Protein AF-A0A7X7ASR8-F1 (afdb_monomer)

Foldseek 3Di:
DDPVVVVVVVVVVVVVVVVVVVVVVVVVVVLVVLQDQPLCPCVVVVLQCCVVPVVQFDADPQQKGKHWPVSVCVSPGPDDDDFRAHSRRHGATWIWIWHDDPDRDIDIGRVTSRPDDPD

Mean predicted aligned error: 10.19 Å

Structure (mmCIF, N/CA/C/O backbone):
data_AF-A0A7X7ASR8-F1
#
_entry.id   AF-A0A7X7ASR8-F1
#
loop_
_atom_site.group_PDB
_atom_site.id
_atom_site.type_symbol
_atom_site.label_atom_id
_atom_site.label_alt_id
_atom_site.label_comp_id
_atom_site.label_asym_id
_atom_site.label_entity_id
_atom_site.label_seq_id
_atom_site.pdbx_PDB_ins_code
_atom_site.Cartn_x
_atom_site.Cartn_y
_atom_site.Cartn_z
_atom_site.occupancy
_atom_site.B_iso_or_equiv
_atom_site.auth_seq_id
_atom_site.auth_comp_id
_atom_site.auth_asym_id
_atom_site.auth_atom_id
_atom_site.pdbx_PDB_model_num
ATOM 1 N N . MET A 1 1 ? 23.926 2.662 -57.418 1.00 60.03 1 MET A N 1
ATOM 2 C CA . MET A 1 1 ? 23.561 2.876 -55.996 1.00 60.03 1 MET A CA 1
ATOM 3 C C . MET A 1 1 ? 24.800 2.627 -55.130 1.00 60.03 1 MET A C 1
ATOM 5 O O . MET A 1 1 ? 25.453 1.612 -55.324 1.00 60.03 1 MET A O 1
ATOM 9 N N . ASN A 1 2 ? 25.214 3.571 -54.275 1.00 77.06 2 ASN A N 1
ATOM 10 C CA . ASN A 1 2 ? 26.549 3.560 -53.647 1.00 77.06 2 ASN A CA 1
ATOM 11 C C . ASN A 1 2 ? 26.633 2.563 -52.472 1.00 77.06 2 ASN A C 1
ATOM 13 O O . ASN A 1 2 ? 25.910 2.734 -51.494 1.00 77.06 2 ASN A O 1
ATOM 17 N N . LYS A 1 3 ? 27.548 1.578 -52.516 1.00 74.38 3 LYS A N 1
ATOM 18 C CA . LYS A 1 3 ? 27.743 0.560 -51.451 1.00 74.38 3 LYS A CA 1
ATOM 19 C C . LYS A 1 3 ? 27.916 1.173 -50.050 1.00 74.38 3 LYS A C 1
ATOM 21 O O . LYS A 1 3 ? 27.392 0.645 -49.077 1.00 74.38 3 LYS A O 1
ATOM 26 N N . LYS A 1 4 ? 28.565 2.342 -49.964 1.00 78.38 4 LYS A N 1
ATOM 27 C CA . LYS A 1 4 ? 28.719 3.115 -48.718 1.00 78.38 4 LYS A CA 1
ATOM 28 C C . LYS A 1 4 ? 27.382 3.584 -48.128 1.00 78.38 4 LYS A C 1
ATOM 30 O O . LYS A 1 4 ? 27.225 3.568 -46.918 1.00 78.38 4 LYS A O 1
ATOM 35 N N . ARG A 1 5 ? 26.408 3.962 -48.969 1.00 81.81 5 ARG A N 1
ATOM 36 C CA . ARG A 1 5 ? 25.063 4.371 -48.521 1.00 81.81 5 ARG A CA 1
ATOM 37 C C . ARG A 1 5 ? 24.264 3.183 -47.988 1.00 81.81 5 ARG A C 1
ATOM 39 O O . ARG A 1 5 ? 23.587 3.327 -46.983 1.00 81.81 5 ARG A O 1
ATOM 46 N N . TYR A 1 6 ? 24.393 2.014 -48.619 1.00 85.25 6 TYR A N 1
ATOM 47 C CA . TYR A 1 6 ? 23.757 0.784 -48.137 1.00 85.25 6 TYR A CA 1
ATOM 48 C C . TYR A 1 6 ? 24.297 0.367 -46.764 1.00 85.25 6 TYR A C 1
ATOM 50 O O . TYR A 1 6 ? 23.526 0.071 -45.859 1.00 85.25 6 TYR A O 1
ATOM 58 N N . PHE A 1 7 ? 25.619 0.421 -46.586 1.00 88.69 7 PHE A N 1
ATOM 59 C CA . PHE A 1 7 ? 26.258 0.117 -45.306 1.00 88.69 7 PHE A CA 1
ATOM 60 C C . PHE A 1 7 ? 25.806 1.067 -44.184 1.00 88.69 7 PHE A C 1
ATOM 62 O O . PHE A 1 7 ? 25.548 0.633 -43.068 1.00 88.69 7 PHE A O 1
ATOM 69 N N . LEU A 1 8 ? 25.636 2.355 -44.498 1.00 88.94 8 LEU A N 1
ATOM 70 C CA . LEU A 1 8 ? 25.155 3.362 -43.548 1.00 88.94 8 LEU A CA 1
ATOM 71 C C . LEU A 1 8 ? 23.694 3.114 -43.136 1.00 88.94 8 LEU A C 1
ATOM 73 O O . LEU A 1 8 ? 23.372 3.176 -41.954 1.00 88.94 8 LEU A O 1
ATOM 77 N N . ILE A 1 9 ? 22.831 2.762 -44.094 1.00 90.50 9 ILE A N 1
ATOM 78 C CA . ILE A 1 9 ? 21.436 2.379 -43.821 1.00 90.50 9 ILE A CA 1
ATOM 79 C C . ILE A 1 9 ? 21.384 1.127 -42.936 1.00 90.50 9 ILE A C 1
ATOM 81 O O . ILE A 1 9 ? 20.623 1.097 -41.974 1.00 90.50 9 ILE A O 1
ATOM 85 N N . LEU A 1 10 ? 22.224 0.124 -43.212 1.00 92.19 10 LEU A N 1
ATOM 86 C CA . LEU A 1 10 ? 22.296 -1.102 -42.415 1.00 92.19 10 LEU A CA 1
ATOM 87 C C . LEU A 1 10 ? 22.645 -0.805 -40.947 1.00 92.19 10 LEU A C 1
ATOM 89 O O . LEU A 1 10 ? 21.988 -1.318 -40.046 1.00 92.19 10 LEU A O 1
ATOM 93 N N . ILE A 1 11 ? 23.639 0.056 -40.705 1.00 93.88 11 ILE A N 1
ATOM 94 C CA . ILE A 1 11 ? 24.032 0.459 -39.346 1.00 93.88 11 ILE A CA 1
ATOM 95 C C . ILE A 1 11 ? 22.871 1.147 -38.624 1.00 93.88 11 ILE A C 1
ATOM 97 O O . ILE A 1 11 ? 22.602 0.830 -37.469 1.00 93.88 11 ILE A O 1
ATOM 101 N N . ILE A 1 12 ? 22.157 2.050 -39.299 1.00 95.00 12 ILE A N 1
ATOM 102 C CA . ILE A 1 12 ? 21.011 2.753 -38.707 1.00 95.00 12 ILE A CA 1
ATOM 103 C C . ILE A 1 12 ? 19.915 1.760 -38.300 1.00 95.00 12 ILE A C 1
ATOM 105 O O . ILE A 1 12 ? 19.405 1.842 -37.186 1.00 95.00 12 ILE A O 1
ATOM 109 N N . VAL A 1 13 ? 19.594 0.786 -39.157 1.00 95.25 13 VAL A N 1
ATOM 110 C CA . VAL A 1 13 ? 18.597 -0.252 -38.844 1.00 95.25 13 VAL A CA 1
ATOM 111 C C . VAL A 1 13 ? 19.026 -1.082 -37.633 1.00 95.25 13 VAL A C 1
ATOM 113 O O . VAL A 1 13 ? 18.211 -1.341 -36.748 1.00 95.25 13 VAL A O 1
ATOM 116 N N . ILE A 1 14 ? 20.308 -1.448 -37.541 1.00 96.00 14 ILE A N 1
ATOM 117 C CA . ILE A 1 14 ? 20.843 -2.192 -36.393 1.00 96.00 14 ILE A CA 1
ATOM 118 C C . ILE A 1 14 ? 20.713 -1.366 -35.108 1.00 96.00 14 ILE A C 1
ATOM 120 O O . ILE A 1 14 ? 20.233 -1.882 -34.102 1.00 96.00 14 ILE A O 1
ATOM 124 N N . LEU A 1 15 ? 21.077 -0.082 -35.139 1.00 96.25 15 LEU A N 1
ATOM 125 C CA . LEU A 1 15 ? 20.989 0.800 -33.972 1.00 96.25 15 LEU A CA 1
ATOM 126 C C . LEU A 1 15 ? 19.546 0.991 -33.492 1.00 96.25 15 LEU A C 1
ATOM 128 O O . LEU A 1 15 ? 19.294 0.905 -32.292 1.00 96.25 15 LEU A O 1
ATOM 132 N N . ILE A 1 16 ? 18.594 1.183 -34.412 1.00 96.19 16 ILE A N 1
ATOM 133 C CA . ILE A 1 16 ? 17.162 1.264 -34.082 1.00 96.19 16 ILE A CA 1
ATOM 134 C C . ILE A 1 16 ? 16.692 -0.043 -33.433 1.00 96.19 16 ILE A C 1
ATOM 136 O O . ILE A 1 16 ? 15.991 -0.016 -32.423 1.00 96.19 16 ILE A O 1
ATOM 140 N N . THR A 1 17 ? 17.118 -1.18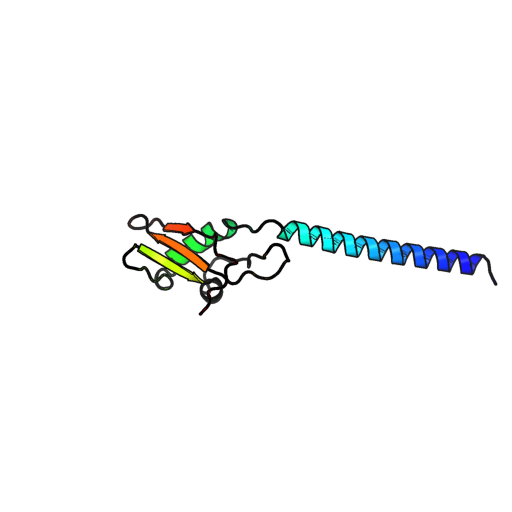6 -33.974 1.00 95.81 17 THR A N 1
ATOM 141 C CA . THR A 1 17 ? 16.762 -2.505 -33.430 1.00 95.81 17 THR A CA 1
ATOM 142 C C . THR A 1 17 ? 17.301 -2.689 -32.010 1.00 95.81 17 THR A C 1
ATOM 144 O O . THR A 1 17 ? 16.567 -3.121 -31.126 1.00 95.81 17 THR A O 1
ATOM 147 N N . ILE A 1 18 ? 18.562 -2.317 -31.763 1.00 96.38 18 ILE A N 1
ATOM 148 C CA . ILE A 1 18 ? 19.176 -2.387 -30.429 1.00 96.38 18 ILE A CA 1
ATOM 149 C C . ILE A 1 18 ? 18.436 -1.473 -29.447 1.00 96.38 18 ILE A C 1
ATOM 151 O O . ILE A 1 18 ? 18.093 -1.914 -28.354 1.00 96.38 18 ILE A O 1
ATOM 155 N N . ALA A 1 19 ? 18.140 -0.230 -29.837 1.00 95.25 19 ALA A N 1
ATOM 156 C CA . ALA A 1 19 ? 17.398 0.707 -28.994 1.00 95.25 19 ALA A CA 1
ATOM 157 C C . ALA A 1 19 ? 15.999 0.176 -28.633 1.00 95.25 19 ALA A C 1
ATOM 159 O O . ALA A 1 19 ? 15.573 0.278 -27.483 1.00 95.25 19 ALA A O 1
ATOM 160 N N . TYR A 1 20 ? 15.307 -0.449 -29.591 1.00 96.00 20 TYR A N 1
ATOM 161 C CA . TYR A 1 20 ? 14.014 -1.088 -29.356 1.00 96.00 20 TYR A CA 1
ATOM 162 C C . TYR A 1 20 ? 14.112 -2.262 -28.368 1.00 96.00 20 TYR A C 1
ATOM 164 O O . TYR A 1 20 ? 13.309 -2.351 -27.440 1.00 96.00 20 TYR A O 1
ATOM 172 N N . LEU A 1 21 ? 15.125 -3.125 -28.512 1.00 95.62 21 LEU A N 1
ATOM 173 C CA . LEU A 1 21 ? 15.360 -4.241 -27.589 1.00 95.62 21 LEU A CA 1
ATOM 174 C C . LEU A 1 21 ? 15.704 -3.765 -26.171 1.00 95.62 21 LEU A C 1
ATOM 176 O O . LEU A 1 21 ? 15.215 -4.350 -25.207 1.00 95.62 21 LEU A O 1
ATOM 180 N N . ILE A 1 22 ? 16.493 -2.693 -26.035 1.00 94.94 22 ILE A N 1
ATOM 181 C CA . ILE A 1 22 ? 16.791 -2.073 -24.734 1.00 94.94 22 ILE A CA 1
ATOM 182 C C . ILE A 1 22 ? 15.500 -1.578 -24.077 1.00 94.94 22 ILE A C 1
ATOM 184 O O . ILE A 1 22 ? 15.276 -1.861 -2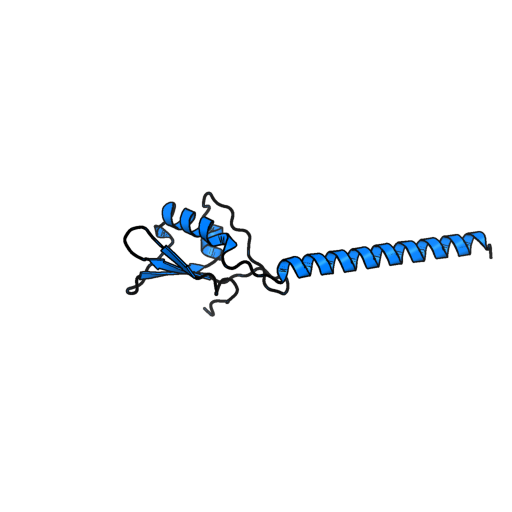2.904 1.00 94.94 22 ILE A O 1
ATOM 188 N N . ASN A 1 23 ? 14.625 -0.903 -24.827 1.00 91.44 23 ASN A N 1
ATOM 189 C CA . ASN A 1 23 ? 13.349 -0.420 -24.299 1.00 91.44 23 ASN A CA 1
ATOM 190 C C . ASN A 1 23 ? 12.453 -1.579 -23.817 1.00 91.44 23 ASN A C 1
ATOM 192 O O . ASN A 1 23 ? 11.965 -1.565 -22.688 1.00 91.44 23 ASN A O 1
ATOM 196 N N . LEU A 1 24 ? 12.305 -2.637 -24.625 1.00 89.62 24 LEU A N 1
ATOM 197 C CA . LEU A 1 24 ? 11.558 -3.835 -24.221 1.00 89.62 24 LEU A CA 1
ATOM 198 C C . LEU A 1 24 ? 12.134 -4.484 -22.956 1.00 89.62 24 LEU A C 1
ATOM 200 O O . LEU A 1 24 ? 11.377 -4.915 -22.084 1.00 89.62 24 LEU A O 1
ATOM 204 N N . TYR A 1 25 ? 13.462 -4.538 -22.841 1.00 90.75 25 TYR A N 1
ATOM 205 C CA . TYR A 1 25 ? 14.128 -5.065 -21.658 1.00 90.75 25 TYR A CA 1
ATOM 206 C C . TYR A 1 25 ? 13.857 -4.205 -20.418 1.00 90.75 25 TYR A C 1
ATOM 208 O O . TYR A 1 25 ? 13.484 -4.750 -19.382 1.00 90.75 25 TYR A O 1
ATOM 216 N N . SER A 1 26 ? 13.964 -2.877 -20.524 1.00 86.00 26 SER A N 1
ATOM 217 C CA . SER A 1 26 ? 13.637 -1.949 -19.435 1.00 86.00 26 SER A CA 1
ATOM 218 C C . SER A 1 26 ? 12.192 -2.107 -18.960 1.00 86.00 26 SER A C 1
ATOM 220 O O . SER A 1 26 ? 11.962 -2.215 -17.758 1.00 86.00 26 SER A O 1
ATOM 222 N N . ILE A 1 27 ? 11.230 -2.217 -19.884 1.00 80.50 27 ILE A N 1
ATOM 223 C CA . ILE A 1 27 ? 9.820 -2.475 -19.551 1.00 80.50 27 ILE A CA 1
ATOM 224 C C . ILE A 1 27 ? 9.672 -3.816 -18.821 1.00 80.50 27 ILE A C 1
ATOM 226 O O . ILE A 1 27 ? 8.971 -3.902 -17.816 1.00 80.50 27 ILE A O 1
ATOM 230 N N . SER A 1 28 ? 10.339 -4.871 -19.296 1.00 81.44 28 SER A N 1
ATOM 231 C CA . SER A 1 28 ? 10.301 -6.179 -18.634 1.00 81.44 28 SER A CA 1
ATOM 232 C C . SER A 1 28 ? 10.896 -6.141 -17.226 1.00 81.44 28 SER A C 1
ATOM 234 O O . SER A 1 28 ? 10.401 -6.845 -16.348 1.00 81.44 28 SER A O 1
ATOM 236 N N . LEU A 1 29 ? 11.963 -5.373 -17.015 1.00 78.75 29 LEU A N 1
ATOM 237 C CA . LEU A 1 29 ? 12.632 -5.264 -15.722 1.00 78.75 29 LEU A CA 1
ATOM 238 C C . LEU A 1 29 ? 11.773 -4.485 -14.726 1.00 78.75 29 LEU A C 1
ATOM 240 O O . LEU A 1 29 ? 11.646 -4.894 -13.577 1.00 78.75 29 LEU A O 1
ATOM 244 N N . HIS A 1 30 ? 11.119 -3.426 -15.205 1.00 66.56 30 HIS A N 1
ATOM 245 C CA . HIS A 1 30 ? 10.138 -2.668 -14.440 1.00 66.56 30 HIS A CA 1
ATOM 246 C C . HIS A 1 30 ? 8.965 -3.560 -14.012 1.00 66.56 30 HIS A C 1
ATOM 248 O O . HIS A 1 30 ? 8.639 -3.612 -12.835 1.00 66.56 30 HIS A O 1
ATOM 254 N N . LYS A 1 31 ? 8.427 -4.389 -14.920 1.00 65.12 31 LYS A N 1
ATOM 255 C CA . LYS A 1 31 ? 7.377 -5.373 -14.593 1.00 65.12 31 LYS A CA 1
ATOM 256 C C . LYS A 1 31 ? 7.778 -6.369 -13.505 1.00 65.12 31 LYS A C 1
ATOM 258 O O . LYS A 1 31 ? 6.974 -6.652 -12.629 1.00 65.12 31 LYS A O 1
ATOM 263 N N . LYS A 1 32 ? 9.022 -6.856 -13.510 1.00 65.00 32 LYS A N 1
ATOM 264 C CA . LYS A 1 32 ? 9.524 -7.752 -12.451 1.00 65.00 32 LYS A CA 1
ATOM 265 C C . LYS A 1 32 ? 9.616 -7.084 -11.080 1.00 65.00 32 LYS A C 1
ATOM 267 O O . LYS A 1 32 ? 9.564 -7.780 -10.073 1.00 65.00 32 LYS A O 1
ATOM 272 N N . MET A 1 33 ? 9.774 -5.763 -11.034 1.00 58.78 33 MET A N 1
ATOM 273 C CA . MET A 1 33 ? 9.753 -5.009 -9.780 1.00 58.78 33 MET A CA 1
ATOM 274 C C . MET A 1 33 ? 8.349 -5.012 -9.157 1.00 58.78 33 MET A C 1
ATOM 276 O O . MET A 1 33 ? 8.235 -5.122 -7.943 1.00 58.78 33 MET A O 1
ATOM 280 N N . TYR A 1 34 ? 7.302 -5.003 -9.989 1.00 55.16 34 TYR A N 1
ATOM 281 C CA . TYR A 1 34 ? 5.896 -5.066 -9.572 1.00 55.16 34 TYR A CA 1
ATOM 282 C C . TYR A 1 34 ? 5.373 -6.487 -9.297 1.00 55.16 34 TYR A C 1
ATOM 284 O O . TYR A 1 34 ? 4.305 -6.655 -8.723 1.00 55.16 34 TYR A O 1
ATOM 292 N N . GLU A 1 35 ? 6.113 -7.541 -9.661 1.00 51.88 35 GLU A N 1
ATOM 293 C CA . GLU A 1 35 ? 5.688 -8.932 -9.410 1.00 51.88 35 GLU A CA 1
ATOM 294 C C . GLU A 1 35 ? 5.661 -9.310 -7.916 1.00 51.88 35 GLU A C 1
ATOM 296 O O . GLU A 1 35 ? 5.139 -10.370 -7.565 1.00 51.88 35 GLU A O 1
ATOM 301 N N . LYS A 1 36 ? 6.195 -8.465 -7.026 1.00 57.50 36 LYS A N 1
ATOM 302 C CA . LYS A 1 36 ? 6.071 -8.640 -5.577 1.00 57.50 36 LYS A CA 1
ATOM 303 C C . LYS A 1 36 ? 5.301 -7.475 -4.973 1.00 57.50 36 LYS A C 1
ATOM 305 O O . LYS A 1 36 ? 5.880 -6.437 -4.675 1.00 57.50 36 LYS A O 1
ATOM 310 N N . VAL A 1 37 ? 4.011 -7.706 -4.751 1.00 60.97 37 VAL A N 1
ATOM 311 C CA . VAL A 1 37 ? 3.179 -6.881 -3.874 1.00 60.97 37 VAL A CA 1
ATOM 312 C C . VAL A 1 37 ? 3.831 -6.889 -2.489 1.00 60.97 37 VAL A C 1
ATOM 314 O O . VAL A 1 37 ? 4.008 -7.958 -1.896 1.00 60.97 37 VAL A O 1
ATOM 317 N N . CYS A 1 38 ? 4.272 -5.727 -2.007 1.00 69.00 38 CYS A N 1
ATOM 318 C CA . CYS A 1 38 ? 4.873 -5.625 -0.684 1.00 69.00 38 CYS A CA 1
ATOM 319 C C . CYS A 1 38 ? 3.795 -5.337 0.355 1.00 69.00 38 CYS A C 1
ATOM 321 O O . CYS A 1 38 ? 3.561 -4.192 0.717 1.00 69.00 38 CYS A O 1
ATOM 323 N N . TYR A 1 39 ? 3.157 -6.401 0.829 1.00 67.94 39 TYR A N 1
ATOM 324 C CA . TYR A 1 39 ? 2.064 -6.304 1.790 1.00 67.94 39 TYR A CA 1
ATOM 325 C C . TYR A 1 39 ? 2.478 -5.606 3.098 1.00 67.94 39 TYR A C 1
ATOM 327 O O . TYR A 1 39 ? 1.736 -4.784 3.613 1.00 67.94 39 TYR A O 1
ATOM 335 N N . ASP A 1 40 ? 3.690 -5.845 3.601 1.00 74.25 40 ASP A N 1
ATOM 336 C CA . ASP A 1 40 ? 4.108 -5.312 4.908 1.00 74.25 40 ASP A CA 1
ATOM 337 C C . ASP A 1 40 ? 4.921 -4.009 4.840 1.00 74.25 40 ASP A C 1
ATOM 339 O O . ASP A 1 40 ? 5.336 -3.498 5.878 1.00 74.25 40 ASP A O 1
ATOM 343 N N . CYS A 1 41 ? 5.188 -3.467 3.644 1.00 77.06 41 CYS A N 1
ATOM 344 C CA . CYS A 1 41 ? 6.063 -2.295 3.491 1.00 77.06 41 CYS A CA 1
ATOM 345 C C . CYS A 1 41 ? 5.511 -1.039 4.176 1.00 77.06 41 CYS A C 1
ATOM 347 O O . CYS A 1 41 ? 6.287 -0.204 4.637 1.00 77.06 41 CYS A O 1
ATOM 349 N N . ASP A 1 42 ? 4.187 -0.929 4.257 1.00 81.75 42 ASP A N 1
ATOM 350 C CA . ASP A 1 42 ? 3.513 0.261 4.764 1.00 81.75 42 ASP A CA 1
ATOM 351 C C . ASP A 1 42 ? 3.109 0.139 6.241 1.00 81.75 42 ASP A C 1
ATOM 353 O O . ASP A 1 42 ? 2.626 1.112 6.822 1.00 81.75 42 ASP A O 1
ATOM 357 N N . ASN A 1 43 ? 3.335 -1.017 6.881 1.00 85.25 43 ASN A N 1
ATOM 358 C CA . ASN A 1 43 ? 2.875 -1.275 8.250 1.00 85.25 43 ASN A CA 1
ATOM 359 C C . ASN A 1 43 ? 3.435 -0.250 9.252 1.00 85.25 43 ASN A C 1
ATOM 361 O O . ASN A 1 43 ? 2.684 0.292 10.060 1.00 85.25 43 ASN A O 1
ATOM 365 N N . ASP A 1 44 ? 4.722 0.096 9.144 1.00 86.75 44 ASP A N 1
ATOM 366 C CA . ASP A 1 44 ? 5.352 1.119 9.991 1.00 86.75 44 ASP A CA 1
ATOM 367 C C . ASP A 1 44 ? 4.677 2.493 9.823 1.00 86.75 44 ASP A C 1
ATOM 369 O O . ASP A 1 44 ? 4.474 3.231 10.789 1.00 86.75 44 ASP A O 1
ATOM 373 N N . CYS A 1 45 ? 4.302 2.847 8.590 1.00 87.25 45 CYS A N 1
ATOM 374 C CA . CYS A 1 45 ? 3.622 4.106 8.299 1.00 87.25 45 CYS A CA 1
ATOM 375 C C . CYS A 1 45 ? 2.189 4.080 8.850 1.00 87.25 45 CYS A C 1
ATOM 377 O O . CYS A 1 45 ? 1.769 5.043 9.485 1.00 87.25 45 CYS A O 1
ATOM 379 N N . ILE A 1 46 ? 1.469 2.960 8.735 1.00 88.38 46 ILE A N 1
ATOM 380 C CA . ILE A 1 46 ? 0.144 2.779 9.351 1.00 88.38 46 ILE A CA 1
ATOM 381 C C . ILE A 1 46 ? 0.211 2.929 10.871 1.00 88.38 46 ILE A C 1
ATOM 383 O O . ILE A 1 46 ? -0.642 3.606 11.444 1.00 88.38 46 ILE A O 1
ATOM 387 N N . GLU A 1 47 ? 1.222 2.362 11.534 1.00 89.31 47 GLU A N 1
ATOM 388 C CA . GLU A 1 47 ? 1.418 2.550 12.975 1.00 89.31 47 GLU A CA 1
ATOM 389 C C . GLU A 1 47 ? 1.648 4.023 13.334 1.00 89.31 47 GLU A C 1
ATOM 391 O O . GLU A 1 47 ? 1.095 4.518 14.321 1.00 89.31 47 GLU A O 1
ATOM 396 N N . ILE A 1 48 ? 2.427 4.754 12.532 1.00 89.44 48 ILE A N 1
ATOM 397 C CA . ILE A 1 48 ? 2.620 6.200 12.710 1.00 89.44 48 ILE A CA 1
ATOM 398 C C . ILE A 1 48 ? 1.283 6.934 12.570 1.00 89.44 48 ILE A C 1
ATOM 400 O O . ILE A 1 48 ? 0.929 7.709 13.459 1.00 89.44 48 ILE A O 1
ATOM 404 N N . ILE A 1 49 ? 0.503 6.658 11.518 1.00 89.31 49 ILE A N 1
ATOM 405 C CA . ILE A 1 49 ? -0.812 7.285 11.316 1.00 89.31 49 ILE A CA 1
ATOM 406 C C . ILE A 1 49 ? -1.763 6.949 12.461 1.00 89.31 49 ILE A C 1
ATOM 408 O O . ILE A 1 49 ? -2.444 7.839 12.960 1.00 89.31 49 ILE A O 1
ATOM 412 N N . TYR A 1 50 ? -1.793 5.702 12.921 1.00 89.88 50 TYR A N 1
ATOM 413 C CA . TYR A 1 50 ? -2.612 5.295 14.059 1.00 89.88 50 TYR A CA 1
ATOM 414 C C . TYR A 1 50 ? -2.279 6.091 15.327 1.00 89.88 50 TYR A C 1
ATOM 416 O O . TYR A 1 50 ? -3.182 6.489 16.064 1.00 89.88 50 TYR A O 1
ATOM 424 N N . ASN A 1 51 ? -0.998 6.377 15.559 1.00 88.94 51 ASN A N 1
ATOM 425 C CA .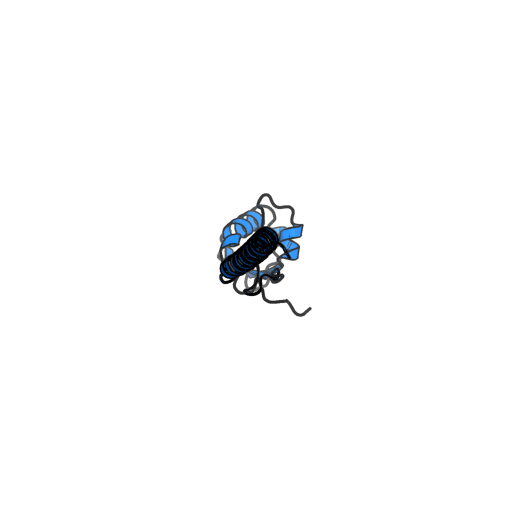 ASN A 1 51 ? -0.557 7.169 16.705 1.00 88.94 51 ASN A CA 1
ATOM 426 C C . ASN A 1 51 ? -0.812 8.678 16.536 1.00 88.94 51 ASN A C 1
ATOM 428 O O . ASN A 1 51 ? -1.130 9.352 17.515 1.00 88.94 51 ASN A O 1
ATOM 432 N N . GLU A 1 52 ? -0.666 9.222 15.326 1.00 90.25 52 GLU A N 1
ATOM 433 C CA . GLU A 1 52 ? -0.862 10.653 15.045 1.00 90.25 52 GLU A CA 1
ATOM 434 C C . GLU A 1 52 ? -2.338 11.038 14.883 1.00 90.25 52 GLU A C 1
ATOM 436 O O . GLU A 1 52 ? -2.729 12.143 15.261 1.00 90.25 52 GLU A O 1
ATOM 441 N N . LYS A 1 53 ? -3.133 10.143 14.289 1.00 88.81 53 LYS A N 1
ATOM 442 C CA . LYS A 1 53 ? -4.497 10.375 13.790 1.00 88.81 53 LYS A CA 1
ATOM 443 C C . LYS A 1 53 ? -5.413 9.192 14.087 1.00 88.81 53 LYS A C 1
ATOM 445 O O . LYS A 1 53 ? -6.079 8.642 13.207 1.00 88.81 53 LYS A O 1
ATOM 450 N N . SER A 1 54 ? -5.437 8.781 15.353 1.00 87.69 54 SER A N 1
ATOM 451 C CA . SER A 1 54 ? -6.247 7.651 15.832 1.00 87.69 54 SER A CA 1
ATOM 452 C C . SER A 1 54 ? -7.744 7.759 15.490 1.00 87.69 54 SER A C 1
ATOM 454 O O . SER A 1 54 ? -8.426 6.742 15.408 1.00 87.69 54 SER A O 1
ATOM 456 N N . GLU A 1 55 ? -8.254 8.972 15.256 1.00 89.38 55 GLU A N 1
ATOM 457 C CA . GLU A 1 55 ? -9.635 9.258 14.862 1.00 89.38 55 GLU A CA 1
ATOM 458 C C . GLU A 1 55 ? -10.018 8.735 13.474 1.00 89.38 55 GLU A C 1
ATOM 460 O O . GLU A 1 55 ? -11.205 8.573 13.203 1.00 89.38 55 GLU A O 1
ATOM 465 N N . LEU A 1 56 ? -9.038 8.456 12.607 1.00 88.88 56 LEU A N 1
ATOM 466 C CA . LEU A 1 56 ? -9.283 7.861 11.290 1.00 88.88 56 LEU A CA 1
ATOM 467 C C . LEU A 1 56 ? -9.696 6.387 11.389 1.00 88.88 56 LEU A C 1
ATOM 469 O O . LEU A 1 56 ? -10.259 5.838 10.449 1.00 88.88 56 LEU A O 1
ATOM 473 N N . PHE A 1 57 ? -9.441 5.744 12.530 1.00 91.06 57 PHE A N 1
ATOM 474 C CA . PHE A 1 57 ? -9.665 4.319 12.726 1.00 91.06 57 PHE A CA 1
ATOM 475 C C . PHE A 1 57 ? -10.944 4.097 13.535 1.00 91.06 57 PHE A C 1
ATOM 477 O O . PHE A 1 57 ? -10.976 4.252 14.761 1.00 91.06 57 PHE A O 1
ATOM 484 N N . SER A 1 58 ? -12.015 3.724 12.837 1.00 91.12 58 SER A N 1
ATOM 485 C CA . SER A 1 58 ? -13.299 3.378 13.447 1.00 91.12 58 SER A CA 1
ATOM 486 C C . SER A 1 58 ? -13.330 1.894 13.803 1.00 91.12 58 SER A C 1
ATOM 488 O O . SER A 1 58 ? -13.507 1.043 12.937 1.00 91.12 58 SER A O 1
ATOM 490 N N . PHE A 1 59 ? -13.159 1.591 15.090 1.00 91.94 59 PHE A N 1
ATOM 491 C CA . PHE A 1 59 ? -13.140 0.215 15.587 1.00 91.94 59 PHE A CA 1
ATOM 492 C C . PHE A 1 59 ? -14.544 -0.315 15.883 1.00 91.94 59 PHE A C 1
ATOM 494 O O . PHE A 1 59 ? -15.353 0.366 16.519 1.00 91.94 59 PHE A O 1
ATOM 501 N N . ASP A 1 60 ? -14.798 -1.548 15.457 1.00 92.50 60 ASP A N 1
ATOM 502 C CA . ASP A 1 60 ? -16.019 -2.296 15.732 1.00 92.50 60 ASP A CA 1
ATOM 503 C C . ASP A 1 60 ? -16.005 -2.965 17.123 1.00 92.50 60 ASP A C 1
ATOM 505 O O . ASP A 1 60 ? -15.074 -2.826 17.923 1.00 92.50 60 ASP A O 1
ATOM 509 N N . GLU A 1 61 ? -17.062 -3.725 17.418 1.00 91.69 61 GLU A N 1
ATOM 510 C CA . GLU A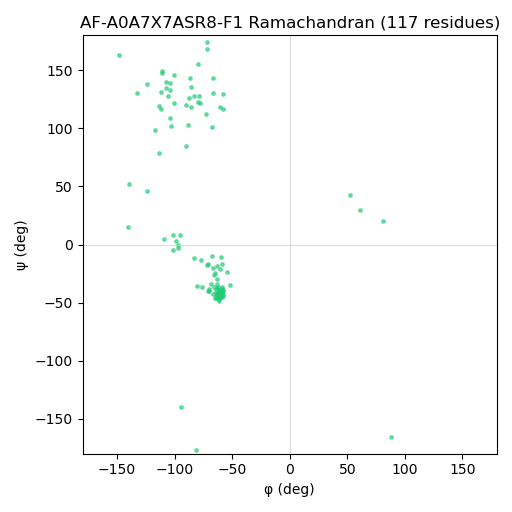 1 61 ? -17.200 -4.498 18.660 1.00 91.69 61 GLU A CA 1
ATOM 511 C C . GLU A 1 61 ? -16.142 -5.603 18.835 1.00 91.69 61 GLU A C 1
ATOM 513 O O . GLU A 1 61 ? -15.900 -6.051 19.957 1.00 91.69 61 GLU A O 1
ATOM 518 N N . ASN A 1 62 ? -15.478 -6.005 17.749 1.00 91.31 62 ASN A N 1
ATOM 519 C CA . ASN A 1 62 ? -14.408 -6.998 17.727 1.00 91.31 62 ASN A CA 1
ATOM 520 C C . ASN A 1 62 ? -13.012 -6.361 17.788 1.00 91.31 62 ASN A C 1
ATOM 522 O O . ASN A 1 62 ? -12.017 -7.075 17.665 1.00 91.31 62 ASN A O 1
ATOM 526 N N . ASN A 1 63 ? -12.928 -5.043 18.013 1.00 91.19 63 ASN A N 1
ATOM 527 C CA . ASN A 1 63 ? -11.689 -4.268 17.986 1.00 91.19 63 ASN A CA 1
ATOM 528 C C . ASN A 1 63 ? -10.975 -4.285 16.626 1.00 91.19 63 ASN A C 1
ATOM 530 O O . ASN A 1 63 ? -9.753 -4.118 16.575 1.00 91.19 63 ASN A O 1
ATOM 534 N N . ASN A 1 64 ? -11.729 -4.425 15.539 1.00 93.12 64 ASN A N 1
ATOM 535 C CA . ASN A 1 64 ? -11.235 -4.327 14.174 1.00 93.12 64 ASN A CA 1
ATOM 536 C C . ASN A 1 64 ? -11.638 -2.981 13.564 1.00 93.12 64 ASN A C 1
ATOM 538 O O . ASN A 1 64 ? -12.763 -2.524 13.738 1.00 93.12 64 ASN A O 1
ATOM 542 N N . SER A 1 65 ? -10.730 -2.352 12.831 1.00 93.62 65 SER A N 1
ATOM 543 C CA . SER A 1 65 ? -10.983 -1.168 12.014 1.00 93.62 65 SER A CA 1
ATOM 544 C C . SER A 1 65 ? -10.561 -1.477 10.591 1.00 93.62 65 SER A C 1
ATOM 546 O O . SER A 1 65 ? -9.501 -2.052 10.371 1.00 93.62 65 SER A O 1
ATOM 548 N N . ILE A 1 66 ? -11.365 -1.060 9.624 1.00 92.88 66 ILE A N 1
ATOM 549 C CA . ILE A 1 66 ? -10.989 -1.090 8.212 1.00 92.88 66 ILE A CA 1
ATOM 550 C C . ILE A 1 66 ? -10.650 0.339 7.818 1.00 92.88 66 ILE A C 1
ATOM 552 O O . ILE A 1 66 ? -11.390 1.256 8.172 1.00 92.88 66 ILE A O 1
ATOM 556 N N . ILE A 1 67 ? -9.530 0.529 7.129 1.00 89.81 67 ILE A N 1
ATOM 557 C CA . ILE A 1 67 ? -9.160 1.822 6.559 1.00 89.81 67 ILE A CA 1
ATOM 558 C C . ILE A 1 67 ? -8.714 1.630 5.116 1.00 89.81 67 ILE A C 1
ATOM 560 O O . ILE A 1 67 ? -7.906 0.750 4.811 1.00 89.81 67 ILE A O 1
ATOM 564 N N . THR A 1 68 ? -9.268 2.429 4.215 1.00 89.2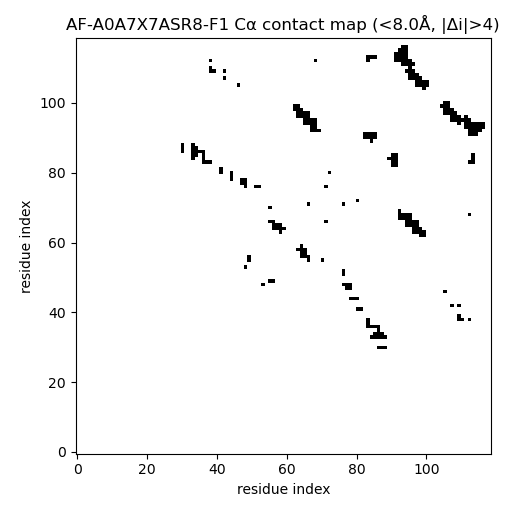5 68 THR A N 1
ATOM 565 C CA . THR A 1 68 ? -8.932 2.353 2.794 1.00 89.25 68 THR A CA 1
ATOM 566 C C . THR A 1 68 ? -7.617 3.068 2.499 1.00 89.25 68 THR A C 1
ATOM 568 O O . THR A 1 68 ? -7.205 3.993 3.207 1.00 89.25 68 THR A O 1
ATOM 571 N N . ILE A 1 69 ? -6.954 2.668 1.413 1.00 85.12 69 ILE A N 1
ATOM 572 C CA . ILE A 1 69 ? -5.755 3.366 0.928 1.00 85.12 69 ILE A CA 1
ATOM 573 C C . ILE A 1 69 ? -6.076 4.834 0.607 1.00 85.12 69 ILE A C 1
ATOM 575 O O . ILE A 1 69 ? -5.276 5.718 0.900 1.00 85.12 69 ILE A O 1
ATOM 579 N N . GLU A 1 70 ? -7.262 5.124 0.069 1.00 85.38 70 GLU A N 1
ATOM 580 C CA . GLU A 1 70 ? -7.686 6.493 -0.250 1.00 85.38 70 GLU A CA 1
ATOM 581 C C . GLU A 1 70 ? -7.794 7.386 0.996 1.00 85.38 70 GLU A C 1
ATOM 583 O O . GLU A 1 70 ? -7.341 8.537 0.983 1.00 85.38 70 GLU A O 1
ATOM 588 N N . GLU A 1 71 ? -8.348 6.859 2.091 1.00 87.69 71 GLU A N 1
ATOM 589 C CA . GLU A 1 71 ? -8.428 7.562 3.375 1.00 87.69 71 GLU A CA 1
ATOM 590 C C . GLU A 1 71 ? -7.034 7.826 3.958 1.00 87.69 71 GLU A C 1
ATOM 592 O O . GLU A 1 71 ? -6.760 8.935 4.428 1.00 87.69 71 GLU A O 1
ATOM 597 N N . LEU A 1 72 ? -6.123 6.849 3.865 1.00 86.00 72 LEU A N 1
ATOM 598 C CA . LEU A 1 72 ? -4.731 7.000 4.302 1.00 86.00 72 LEU A CA 1
ATOM 599 C C . LEU A 1 72 ? -3.988 8.059 3.481 1.00 86.00 72 LEU A C 1
ATOM 601 O O . LEU A 1 72 ? -3.347 8.938 4.059 1.00 86.00 72 LEU A O 1
ATOM 605 N N . LEU A 1 73 ? -4.116 8.042 2.152 1.00 81.44 73 LEU A N 1
ATOM 606 C CA . LEU A 1 73 ? -3.500 9.038 1.266 1.00 81.44 73 LEU A CA 1
ATOM 607 C C . LEU A 1 73 ? -4.052 10.449 1.514 1.00 81.44 73 LEU A C 1
ATOM 609 O O . LEU A 1 73 ? -3.316 11.434 1.443 1.00 81.44 73 LEU A O 1
ATOM 613 N N . SER A 1 74 ? -5.334 10.552 1.863 1.00 84.12 74 SER A N 1
ATOM 614 C CA . SER A 1 74 ? -5.991 11.825 2.184 1.00 84.12 74 SER A CA 1
ATOM 615 C C . SER A 1 74 ? -5.654 12.343 3.584 1.00 84.12 74 SER A C 1
ATOM 617 O O . SER A 1 74 ? -5.911 13.510 3.897 1.00 84.12 74 SER A O 1
ATOM 619 N N . SER A 1 75 ? -5.066 11.501 4.437 1.00 82.25 75 SER A N 1
ATOM 620 C CA . SER A 1 75 ? -4.832 11.826 5.839 1.00 82.25 75 SER A CA 1
ATOM 621 C C . SER A 1 75 ? -3.843 12.973 6.041 1.00 82.25 75 SER A C 1
ATOM 623 O O . SER A 1 75 ? -3.930 13.631 7.070 1.00 82.25 75 SER A O 1
ATOM 625 N N . ASN A 1 76 ? -2.930 13.272 5.105 1.00 78.69 76 ASN A N 1
ATOM 626 C CA . ASN A 1 76 ? -1.801 14.203 5.306 1.00 78.69 76 ASN A CA 1
ATOM 627 C C . ASN A 1 76 ? -0.966 13.866 6.561 1.00 78.69 76 ASN A C 1
ATOM 629 O O . ASN A 1 76 ? -0.686 14.746 7.383 1.00 78.69 76 ASN A O 1
ATOM 633 N N . ALA A 1 77 ? -0.675 12.587 6.793 1.00 78.50 77 ALA A N 1
ATOM 634 C CA . ALA A 1 77 ? 0.220 12.167 7.867 1.00 78.50 77 ALA A CA 1
ATOM 635 C C . ALA A 1 77 ? 1.692 12.500 7.568 1.00 78.50 77 ALA A C 1
ATOM 637 O O . ALA A 1 77 ? 2.045 12.885 6.452 1.00 78.50 77 ALA A O 1
ATOM 638 N N . SER A 1 78 ? 2.554 12.377 8.582 1.00 78.94 78 SER A N 1
ATOM 639 C CA . SER A 1 78 ? 3.982 12.703 8.465 1.00 78.94 78 SER A CA 1
ATOM 640 C C . SER A 1 78 ? 4.792 11.712 7.616 1.00 78.94 78 SER A C 1
ATOM 642 O O . SER A 1 78 ? 5.897 12.047 7.181 1.00 78.94 78 SER A O 1
ATOM 644 N N . CYS A 1 79 ? 4.257 10.515 7.361 1.00 78.19 79 CYS A N 1
ATOM 645 C CA . CYS A 1 79 ? 4.893 9.480 6.555 1.00 78.19 79 CYS A CA 1
ATOM 646 C C . CYS A 1 79 ? 4.317 9.432 5.129 1.00 78.19 79 CYS A C 1
ATOM 648 O O . CYS A 1 79 ? 3.140 9.713 4.901 1.00 78.19 79 CYS A O 1
ATOM 650 N N . SER A 1 80 ? 5.167 9.104 4.153 1.00 69.94 80 SER A N 1
ATOM 651 C CA . SER A 1 80 ? 4.761 8.921 2.758 1.00 69.94 80 SER A CA 1
ATOM 652 C C . SER A 1 80 ? 4.373 7.467 2.515 1.00 69.94 80 SER A C 1
ATOM 654 O O . SER A 1 80 ? 5.223 6.589 2.658 1.00 69.94 80 SER A O 1
ATOM 656 N N . PHE A 1 81 ? 3.127 7.233 2.110 1.00 69.62 81 PHE A N 1
ATOM 657 C CA . PHE A 1 81 ? 2.708 5.961 1.525 1.00 69.62 81 PHE A CA 1
ATOM 658 C C . PHE A 1 81 ? 3.159 5.910 0.070 1.00 69.62 81 PHE A C 1
ATOM 660 O O . PHE A 1 81 ? 2.849 6.827 -0.695 1.00 69.62 81 PHE A O 1
ATOM 667 N N . ASP A 1 82 ? 3.851 4.840 -0.313 1.00 65.25 82 ASP A N 1
ATOM 668 C CA . ASP A 1 82 ? 3.975 4.490 -1.723 1.00 65.25 82 ASP A CA 1
ATOM 669 C C . ASP A 1 82 ? 2.776 3.615 -2.080 1.00 65.25 82 ASP A C 1
ATOM 671 O O . ASP A 1 82 ? 2.495 2.615 -1.424 1.00 65.25 82 ASP A O 1
ATOM 675 N N . THR A 1 83 ? 2.034 3.993 -3.118 1.00 66.06 83 THR A N 1
ATOM 676 C CA . THR A 1 83 ? 0.911 3.178 -3.575 1.00 66.06 83 THR A CA 1
ATOM 677 C C . THR A 1 83 ? 1.448 1.815 -3.999 1.00 66.06 83 THR A C 1
ATOM 679 O O . THR A 1 83 ? 2.287 1.705 -4.897 1.00 66.06 83 THR A O 1
ATOM 682 N N . THR A 1 84 ? 0.999 0.753 -3.332 1.00 72.88 84 THR A N 1
ATOM 683 C CA . THR A 1 84 ? 1.355 -0.603 -3.744 1.00 72.88 84 THR A CA 1
ATOM 684 C C . THR A 1 84 ? 0.722 -0.889 -5.105 1.00 72.88 84 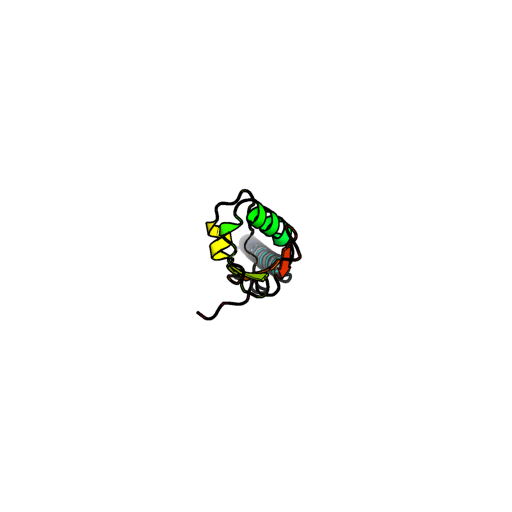THR A C 1
ATOM 686 O O . THR A 1 84 ? -0.382 -0.434 -5.387 1.00 72.88 84 THR A O 1
ATOM 689 N N . HIS A 1 85 ? 1.428 -1.616 -5.967 1.00 73.94 85 HIS A N 1
ATOM 690 C CA . HIS A 1 85 ? 0.936 -1.973 -7.295 1.00 73.94 85 HIS A CA 1
ATOM 691 C C . HIS A 1 85 ? 0.659 -3.476 -7.375 1.00 73.94 85 HIS A C 1
ATOM 693 O O . HIS A 1 85 ? 1.350 -4.278 -6.741 1.00 73.94 85 HIS A O 1
ATOM 699 N N . ASP A 1 86 ? -0.317 -3.869 -8.191 1.00 71.56 86 ASP A N 1
ATOM 700 C CA . ASP A 1 86 ? -0.586 -5.271 -8.485 1.00 71.56 86 ASP A CA 1
ATOM 701 C C . ASP A 1 86 ? 0.511 -5.875 -9.390 1.00 71.56 86 ASP A C 1
ATOM 703 O O . ASP A 1 86 ? 1.387 -5.192 -9.929 1.00 71.56 86 ASP A O 1
ATOM 707 N N . LYS A 1 87 ? 0.431 -7.188 -9.637 1.00 67.94 87 LYS A N 1
ATOM 708 C CA . LYS A 1 87 ? 1.351 -7.906 -10.545 1.00 67.94 87 LYS A CA 1
ATOM 709 C C . LYS A 1 87 ? 1.351 -7.394 -11.997 1.00 67.94 87 LYS A C 1
ATOM 711 O O . LYS A 1 87 ? 2.170 -7.839 -12.802 1.00 67.94 87 LYS A O 1
ATOM 716 N N . TYR A 1 88 ? 0.404 -6.535 -12.366 1.00 69.56 88 TYR A N 1
ATOM 717 C CA . TYR A 1 88 ? 0.287 -5.914 -13.681 1.00 69.56 88 TYR A CA 1
ATOM 718 C C . TYR A 1 88 ? 0.794 -4.464 -13.696 1.00 69.56 88 TYR A C 1
ATOM 720 O O . TYR A 1 88 ? 0.910 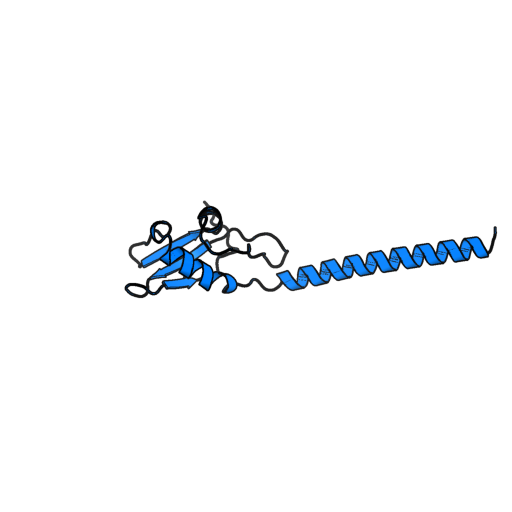-3.894 -14.784 1.00 69.56 88 TYR A O 1
ATOM 728 N N . GLY A 1 89 ? 1.171 -3.910 -12.539 1.00 67.50 89 GLY A N 1
ATOM 729 C CA . GLY A 1 89 ? 1.607 -2.528 -12.378 1.00 67.50 89 GLY A CA 1
ATOM 730 C C . GLY A 1 89 ? 0.452 -1.530 -12.285 1.00 67.50 89 GLY A C 1
ATOM 731 O O . GLY A 1 89 ? 0.670 -0.359 -12.576 1.00 67.50 89 GLY A O 1
ATOM 732 N N . ASN A 1 90 ? -0.762 -1.973 -11.944 1.00 74.38 90 ASN A N 1
ATOM 733 C CA . ASN A 1 90 ? -1.866 -1.071 -11.621 1.00 74.38 90 ASN A CA 1
ATOM 734 C C . ASN A 1 90 ? -1.807 -0.693 -10.142 1.00 74.38 90 ASN A C 1
ATOM 736 O O . ASN A 1 90 ? -1.509 -1.552 -9.312 1.00 74.38 90 ASN A O 1
ATOM 740 N N . ASP A 1 91 ? -2.149 0.552 -9.824 1.00 76.56 91 ASP A N 1
ATOM 741 C CA . ASP A 1 91 ? -2.287 1.012 -8.443 1.00 76.56 91 ASP A CA 1
ATOM 742 C C . ASP A 1 91 ? -3.330 0.172 -7.699 1.00 76.56 91 ASP A C 1
ATOM 744 O O . ASP A 1 91 ? -4.455 -0.025 -8.170 1.00 76.56 91 ASP A O 1
ATOM 748 N N . CYS A 1 92 ? -2.951 -0.327 -6.528 1.00 78.69 92 CYS A N 1
ATOM 749 C CA . CYS A 1 92 ? -3.855 -1.021 -5.634 1.00 78.69 92 CYS A CA 1
ATOM 750 C C . CYS A 1 92 ? -4.640 -0.005 -4.795 1.00 78.69 92 CYS A C 1
ATOM 752 O O . CYS A 1 92 ? -4.062 0.881 -4.166 1.00 78.69 92 CYS A O 1
ATOM 754 N N . ILE A 1 93 ? -5.966 -0.147 -4.797 1.00 79.56 93 ILE A N 1
ATOM 755 C CA . ILE A 1 93 ? -6.920 0.733 -4.101 1.00 79.56 93 ILE A CA 1
ATOM 756 C C . ILE A 1 93 ? -7.821 -0.063 -3.149 1.00 79.56 93 ILE A C 1
ATOM 758 O O . ILE A 1 93 ? -9.042 0.069 -3.157 1.00 79.56 93 ILE A O 1
ATOM 762 N N . GLY A 1 94 ? -7.216 -0.955 -2.372 1.00 87.88 94 GLY A N 1
ATOM 763 C CA . GLY A 1 94 ? -7.905 -1.738 -1.356 1.00 87.88 94 GLY A CA 1
ATOM 764 C C . GLY A 1 94 ? -7.839 -1.103 0.026 1.00 87.88 94 GLY A C 1
ATOM 765 O O . GLY A 1 94 ? -7.976 0.115 0.193 1.00 87.88 94 GLY A O 1
ATOM 766 N N . TYR A 1 95 ? -7.648 -1.945 1.036 1.00 88.38 95 TYR A N 1
ATOM 767 C CA . TYR A 1 95 ? -7.751 -1.545 2.434 1.00 88.38 95 TYR A CA 1
ATOM 768 C C . TYR A 1 95 ? -6.818 -2.334 3.349 1.00 88.38 95 TYR A C 1
ATOM 770 O O . TYR A 1 95 ? -6.328 -3.410 3.006 1.00 88.38 95 TYR A O 1
ATOM 778 N N . TYR A 1 96 ? -6.622 -1.787 4.544 1.00 89.88 96 TYR A N 1
ATOM 779 C CA . TYR A 1 96 ? -5.960 -2.440 5.662 1.00 89.88 96 TYR A CA 1
ATOM 780 C C . TYR A 1 96 ? -6.989 -2.810 6.722 1.00 89.88 96 TYR A C 1
ATOM 782 O O . TYR A 1 96 ? -7.891 -2.021 7.025 1.00 89.88 96 TYR A O 1
ATOM 790 N N . VAL A 1 97 ? -6.832 -3.993 7.311 1.00 91.81 97 VAL A N 1
ATOM 791 C CA . VAL A 1 97 ? -7.572 -4.391 8.509 1.00 91.81 97 VAL A CA 1
ATOM 792 C C . VAL A 1 97 ? -6.655 -4.206 9.709 1.00 91.81 97 VAL A C 1
ATOM 794 O O . VAL A 1 97 ? -5.568 -4.768 9.781 1.00 91.81 97 VAL A O 1
ATOM 797 N N . ILE A 1 98 ? -7.094 -3.388 10.654 1.00 93.31 98 ILE A N 1
ATOM 798 C CA . ILE A 1 98 ? -6.347 -3.014 11.848 1.00 93.31 98 ILE A CA 1
ATOM 799 C C . ILE A 1 98 ? -7.038 -3.626 13.052 1.00 93.31 98 ILE A C 1
ATOM 801 O O . ILE A 1 98 ? -8.165 -3.252 13.374 1.00 93.31 98 ILE A O 1
ATOM 805 N N . GLN A 1 99 ? -6.361 -4.524 13.751 1.00 93.69 99 GLN A N 1
ATOM 806 C CA . GLN A 1 99 ? -6.872 -5.136 14.968 1.00 93.69 99 GLN A CA 1
ATOM 807 C C . GLN A 1 99 ? -6.160 -4.558 16.190 1.00 93.69 99 GLN A C 1
ATOM 809 O O . GLN A 1 99 ? -4.936 -4.555 16.274 1.00 93.69 99 GLN A O 1
ATOM 814 N N . LYS A 1 100 ? -6.910 -4.076 17.182 1.00 89.25 100 LYS A N 1
ATOM 815 C CA . LYS A 1 100 ? -6.325 -3.647 18.460 1.00 89.25 100 LYS A CA 1
ATOM 816 C C . LYS A 1 100 ? -6.039 -4.855 19.343 1.00 89.25 100 LYS A C 1
ATOM 818 O O . LYS A 1 100 ? -6.957 -5.569 19.742 1.00 89.25 100 LYS A O 1
ATOM 823 N N . ASN A 1 101 ? -4.781 -5.007 19.747 1.00 80.81 101 ASN A N 1
ATOM 824 C CA . ASN A 1 101 ? -4.359 -6.016 20.710 1.00 80.81 101 ASN A CA 1
ATOM 825 C C . ASN A 1 101 ? -3.874 -5.336 22.008 1.00 80.81 101 ASN A C 1
ATOM 827 O O . ASN A 1 101 ? -2.683 -5.141 22.257 1.00 80.81 101 ASN A O 1
ATOM 831 N N . GLY A 1 102 ? -4.828 -4.911 22.843 1.00 72.31 102 GLY A N 1
ATOM 832 C CA . GLY A 1 102 ? -4.568 -4.149 24.072 1.00 72.31 102 GLY A CA 1
ATOM 833 C C . GLY A 1 102 ? -4.508 -2.631 23.858 1.00 72.31 102 GLY A C 1
ATOM 834 O O . GLY A 1 102 ? -4.965 -2.116 22.844 1.00 72.31 102 GLY A O 1
ATOM 835 N N . SER A 1 103 ? -3.991 -1.886 24.845 1.00 66.69 103 SER A N 1
ATOM 836 C CA . SER A 1 103 ? -4.187 -0.427 24.903 1.00 66.69 103 SER A CA 1
ATOM 837 C C . SER A 1 103 ? -3.516 0.356 23.766 1.00 66.69 103 SER A C 1
ATOM 839 O O . SER A 1 103 ? -4.123 1.304 23.288 1.00 66.69 103 SER A O 1
ATOM 841 N N . ASN A 1 104 ? -2.322 -0.046 23.307 1.00 66.75 104 ASN A N 1
ATOM 842 C CA . ASN A 1 104 ? -1.515 0.719 22.335 1.00 66.75 104 ASN A CA 1
ATOM 843 C C . ASN A 1 104 ? -0.807 -0.151 21.275 1.00 66.75 104 ASN A C 1
ATOM 845 O O . ASN A 1 104 ? 0.137 0.312 20.643 1.00 66.75 104 ASN A O 1
ATOM 849 N N . LYS A 1 105 ? -1.193 -1.418 21.106 1.00 81.31 105 LYS A N 1
ATOM 850 C CA . LYS A 1 105 ? -0.632 -2.264 20.045 1.00 81.31 105 LYS A CA 1
ATOM 851 C C . LYS A 1 105 ? -1.709 -2.561 19.023 1.00 81.31 105 LYS A C 1
ATOM 853 O O . LYS A 1 105 ? -2.815 -2.950 19.402 1.00 81.31 105 LYS A O 1
ATOM 858 N N . ILE A 1 106 ? -1.367 -2.365 17.759 1.00 89.19 106 ILE A N 1
ATOM 859 C CA . ILE A 1 106 ? -2.195 -2.765 16.633 1.00 89.19 106 ILE A CA 1
ATOM 860 C C . ILE A 1 106 ? -1.517 -3.918 15.904 1.00 89.19 106 ILE A C 1
ATOM 862 O O . ILE A 1 106 ? -0.294 -4.022 15.887 1.00 89.19 106 ILE A O 1
ATOM 866 N N . GLU A 1 107 ? -2.327 -4.795 15.344 1.00 91.50 107 GLU A N 1
ATOM 867 C CA . GLU A 1 107 ? -1.926 -5.771 14.346 1.00 91.50 107 GLU A CA 1
ATOM 868 C C . GLU A 1 107 ? -2.512 -5.310 13.016 1.00 91.50 107 GLU A C 1
ATOM 870 O O . GLU A 1 107 ? -3.661 -4.867 12.960 1.00 91.50 107 GLU A O 1
ATOM 875 N N . ILE A 1 108 ? -1.695 -5.349 11.970 1.00 90.38 108 ILE A N 1
ATOM 876 C CA . ILE A 1 108 ? -2.044 -4.844 10.646 1.00 90.38 108 ILE A CA 1
ATOM 877 C C . ILE A 1 108 ? -2.100 -6.042 9.708 1.00 90.38 108 ILE A C 1
ATOM 879 O O . ILE A 1 108 ? -1.103 -6.739 9.531 1.00 90.38 108 ILE A O 1
ATOM 883 N N . ASP A 1 109 ? -3.267 -6.275 9.122 1.00 89.00 109 ASP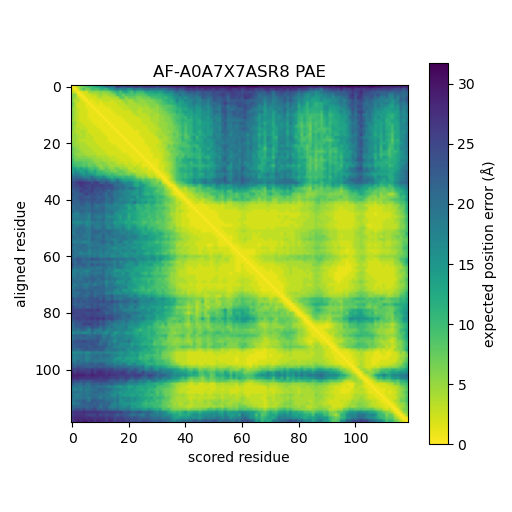 A N 1
ATOM 884 C CA . ASP A 1 109 ? -3.456 -7.208 8.021 1.00 89.00 109 ASP A CA 1
ATOM 885 C C . ASP A 1 109 ? -3.607 -6.413 6.722 1.00 89.00 109 ASP A C 1
ATOM 887 O O . ASP A 1 109 ? -4.590 -5.704 6.481 1.00 89.00 109 ASP A O 1
ATOM 891 N N . SER A 1 110 ? -2.570 -6.517 5.903 1.00 86.44 110 SER A N 1
ATOM 892 C CA . SER A 1 110 ? -2.416 -5.855 4.616 1.00 86.44 110 SER A CA 1
ATOM 893 C C . SER A 1 110 ? -2.761 -6.761 3.437 1.00 86.44 110 SER A C 1
ATOM 895 O O . SER A 1 110 ? -2.651 -6.334 2.292 1.00 86.44 110 SER A O 1
ATOM 897 N N . SER A 1 111 ? -3.214 -7.998 3.661 1.00 83.56 111 SER A N 1
ATOM 898 C CA . SER A 1 111 ? -3.492 -8.951 2.575 1.00 83.56 111 SER A CA 1
ATOM 899 C C . SER A 1 111 ? -4.541 -8.462 1.560 1.00 83.56 111 SER A C 1
ATOM 901 O O . SER A 1 111 ? -4.573 -8.952 0.430 1.00 83.56 111 SER A O 1
ATOM 903 N N . HIS A 1 112 ? -5.314 -7.437 1.927 1.00 84.88 112 HIS A N 1
ATOM 904 C CA . HIS A 1 112 ? -6.412 -6.843 1.166 1.00 84.88 112 HIS A CA 1
ATOM 905 C C . HIS A 1 112 ? -6.077 -5.526 0.449 1.00 84.88 112 HIS A C 1
ATOM 907 O O . HIS A 1 112 ? -6.961 -4.892 -0.126 1.00 84.88 112 HIS A O 1
ATOM 913 N N . ILE A 1 113 ? -4.813 -5.093 0.422 1.00 83.00 113 ILE A N 1
ATOM 914 C CA . ILE A 1 113 ? -4.443 -3.797 -0.179 1.00 83.00 113 ILE A CA 1
ATOM 915 C C . ILE A 1 113 ? -4.773 -3.674 -1.668 1.00 83.00 113 ILE A C 1
ATOM 917 O O . ILE A 1 113 ? -4.908 -2.559 -2.156 1.00 83.00 113 ILE A O 1
ATOM 921 N N . CYS A 1 114 ? -4.936 -4.789 -2.385 1.00 81.06 114 CYS A N 1
ATOM 922 C CA . CYS A 1 114 ? -5.344 -4.820 -3.793 1.00 81.06 114 CYS A CA 1
ATOM 923 C C . CYS A 1 114 ? -6.770 -5.360 -4.002 1.00 81.06 114 CYS A C 1
ATOM 925 O O . CYS A 1 114 ? -7.193 -5.516 -5.149 1.00 81.06 114 CYS A O 1
ATOM 927 N N . ASP A 1 115 ? -7.504 -5.640 -2.924 1.00 79.56 115 ASP A N 1
ATOM 928 C CA . ASP A 1 115 ? -8.893 -6.078 -2.994 1.00 79.56 115 ASP A CA 1
ATOM 929 C C . ASP A 1 115 ? -9.791 -4.841 -3.059 1.00 79.56 115 ASP A C 1
ATOM 931 O O . ASP A 1 115 ? -9.801 -4.016 -2.147 1.00 79.56 115 ASP A O 1
ATOM 935 N N . MET A 1 116 ? -10.551 -4.691 -4.144 1.00 65.06 116 MET A N 1
ATOM 936 C CA . MET A 1 116 ? -11.571 -3.645 -4.221 1.00 65.06 116 MET A CA 1
ATOM 937 C C . MET A 1 116 ? -12.685 -3.946 -3.215 1.00 65.06 116 MET A C 1
ATOM 939 O O . MET A 1 116 ? -13.225 -5.053 -3.193 1.00 65.06 116 MET A O 1
ATOM 943 N N . ILE A 1 117 ? -13.055 -2.950 -2.410 1.00 59.34 117 ILE A N 1
ATOM 944 C CA . ILE A 1 117 ? -14.307 -2.996 -1.655 1.00 59.34 117 ILE A CA 1
ATOM 945 C C . ILE A 1 117 ? -15.435 -2.774 -2.667 1.00 59.34 117 ILE A C 1
ATOM 947 O O . ILE A 1 117 ? -15.562 -1.685 -3.227 1.00 59.34 117 ILE A O 1
ATOM 951 N N . ASP A 1 118 ? -16.245 -3.802 -2.916 1.00 55.09 118 ASP A N 1
ATOM 952 C CA . ASP A 1 118 ? -17.523 -3.626 -3.608 1.00 55.09 118 ASP A CA 1
ATOM 953 C C . ASP A 1 118 ? -18.456 -2.830 -2.675 1.00 55.09 118 ASP A C 1
ATOM 955 O O . ASP A 1 118 ? -18.978 -3.372 -1.697 1.00 55.09 118 ASP A O 1
ATOM 959 N N . TYR A 1 119 ? -18.600 -1.528 -2.945 1.00 47.84 119 TYR A N 1
ATOM 960 C CA . TYR A 1 119 ? -19.529 -0.618 -2.261 1.00 47.84 119 TYR A CA 1
ATOM 961 C C . TYR A 1 119 ? -20.994 -0.857 -2.652 1.00 47.84 119 TYR A C 1
ATOM 963 O O . TYR A 1 119 ? -21.274 -1.076 -3.855 1.00 47.84 119 TYR A O 1
#

Nearest PDB structures (foldseek):
  5i7q-assembly1_A  TM=2.613E-01  e=1.561E+00  Homo sapiens
  7epd-assembly1_B  TM=2.454E-01  e=1.066E+00  Homo sapiens
  4dt4-assembly1_A  TM=2.550E-01  e=2.946E+00  Escherichia coli K-12
  7oxh-assembly1_A  TM=2.856E-01  e=4.595E+00  Thermus thermophilus HB8

Secondary structure (DSSP, 8-state):
--HHHHHHHHHHHHHHHHHHHHHHHHHHHHHHHHTS--TTTTHHHHHHHHHH-GGG--B-TTSEEEEEHHHHHHT--SSPPPPPB-TTSPBP--EEEEEE-SSS-EEEE-TTTT-----

pLDDT: mean 81.93, std 11.42, range [47.84, 96.38]

Radius of gyration: 23.68 Å; Cα contacts (8 Å, |Δi|>4): 136; chains: 1; bounding box: 48×23×81 Å

Solvent-accessible surface area (backbone atoms only — not comparable to full-atom values): 6980 Å² total; per-residue (Å²): 134,61,69,71,58,55,53,51,51,51,52,52,54,51,52,53,50,50,53,51,54,50,51,54,48,53,55,54,53,54,47,60,63,24,61,57,64,66,57,69,75,53,51,68,48,51,53,49,40,48,73,77,46,49,84,73,54,62,61,50,98,84,36,39,17,68,44,41,47,66,59,57,71,68,58,75,55,98,60,85,83,75,80,52,34,37,71,84,64,47,78,35,67,11,30,36,42,38,34,56,64,67,96,86,39,73,46,79,46,35,91,36,36,69,44,71,77,87,126

Sequence (119 aa):
MNKKRYFLILIIVILITIAYLINLYSISLHKKMYEKVCYDCDNDCIEIIYNEKSELFSFDENNNSIITIEELLSSNASCSFDTTHDKYGNDCIGYYVIQKNGSNKIEIDSSHICDM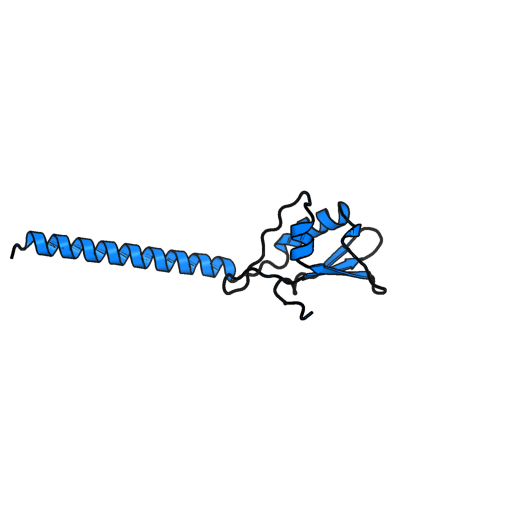IDY